Protein AF-A0A931ZH67-F1 (afdb_monomer_lite)

Structure (mmCIF, N/CA/C/O backbone):
data_AF-A0A931ZH67-F1
#
_entry.id   AF-A0A931ZH67-F1
#
loop_
_atom_site.group_PDB
_atom_site.id
_atom_site.type_symbol
_atom_site.label_atom_id
_atom_site.label_alt_id
_atom_site.label_comp_id
_atom_site.label_asym_id
_atom_site.label_entity_id
_atom_site.label_seq_id
_atom_site.pdbx_PDB_ins_code
_atom_site.Cartn_x
_atom_site.Cartn_y
_atom_site.Cartn_z
_atom_site.occupancy
_atom_site.B_iso_or_equiv
_atom_site.auth_seq_id
_atom_site.auth_comp_id
_atom_site.auth_asym_id
_atom_site.auth_atom_id
_atom_site.pdbx_PDB_model_num
ATOM 1 N N . MET A 1 1 ? 12.363 -2.442 8.632 1.00 81.88 1 MET A N 1
ATOM 2 C CA . MET A 1 1 ? 11.719 -1.123 8.415 1.00 81.88 1 MET A CA 1
ATOM 3 C C . MET A 1 1 ? 10.252 -1.232 7.989 1.00 81.88 1 MET A C 1
ATOM 5 O O . MET A 1 1 ? 9.414 -0.692 8.689 1.00 81.88 1 MET A O 1
ATOM 9 N N . LYS A 1 2 ? 9.909 -1.964 6.915 1.00 88.44 2 LYS A N 1
ATOM 10 C CA . LYS A 1 2 ? 8.530 -2.046 6.377 1.00 88.44 2 LYS A CA 1
ATOM 11 C C . LYS A 1 2 ? 7.500 -2.608 7.374 1.00 88.44 2 LYS A C 1
ATOM 13 O O . LYS A 1 2 ? 6.485 -1.974 7.608 1.00 88.44 2 LYS A O 1
ATOM 18 N N . ARG A 1 3 ? 7.806 -3.735 8.035 1.00 91.50 3 ARG A N 1
ATOM 19 C CA . ARG A 1 3 ? 6.958 -4.314 9.104 1.00 91.50 3 ARG A CA 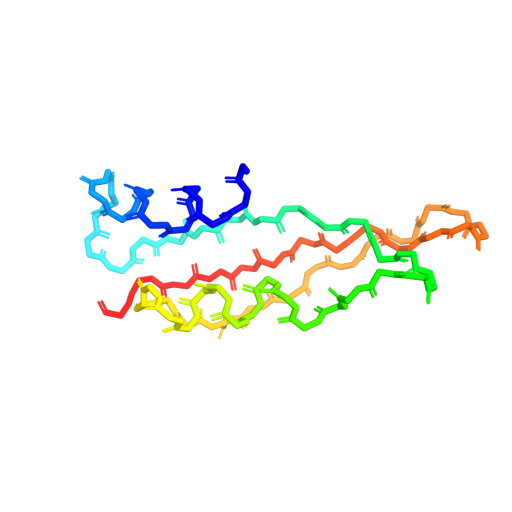1
ATOM 20 C C . ARG A 1 3 ? 6.663 -3.317 10.226 1.00 91.50 3 ARG A C 1
ATOM 22 O O . ARG A 1 3 ? 5.521 -3.171 10.623 1.00 91.50 3 ARG A O 1
ATOM 29 N N . LYS A 1 4 ? 7.697 -2.607 10.689 1.00 92.44 4 LYS A N 1
ATOM 30 C CA . LYS A 1 4 ? 7.582 -1.588 11.739 1.00 92.44 4 LYS A CA 1
ATOM 31 C C . LYS A 1 4 ? 6.659 -0.444 11.310 1.00 92.44 4 LYS A C 1
ATOM 33 O O . LYS A 1 4 ? 5.793 -0.056 12.073 1.00 92.44 4 LYS A O 1
ATOM 38 N N . PHE A 1 5 ? 6.801 0.034 10.070 1.00 94.19 5 PHE A N 1
ATOM 39 C CA . PHE A 1 5 ? 5.922 1.066 9.519 1.00 94.19 5 PHE A CA 1
ATOM 40 C C . PHE A 1 5 ? 4.446 0.652 9.577 1.00 94.19 5 PHE A C 1
ATOM 42 O O . PHE A 1 5 ? 3.655 1.361 10.189 1.00 94.19 5 PHE A O 1
ATOM 49 N N . PHE A 1 6 ? 4.087 -0.504 9.005 1.00 94.25 6 PHE A N 1
ATOM 50 C CA . PHE A 1 6 ? 2.695 -0.969 9.015 1.00 94.25 6 PHE A CA 1
ATOM 51 C C . PHE A 1 6 ? 2.189 -1.291 10.431 1.00 94.25 6 PHE A C 1
ATOM 53 O O . PHE A 1 6 ? 1.018 -1.077 10.701 1.00 94.25 6 PHE A O 1
ATOM 60 N N . GLY A 1 7 ? 3.053 -1.733 11.349 1.00 94.25 7 GLY A N 1
ATOM 61 C CA . GLY A 1 7 ? 2.661 -1.997 12.738 1.00 94.25 7 GLY A CA 1
ATOM 62 C C . GLY A 1 7 ? 2.419 -0.752 13.592 1.00 94.25 7 GLY A C 1
ATOM 63 O O . GLY A 1 7 ? 1.632 -0.803 14.531 1.00 94.25 7 GLY A O 1
ATOM 64 N N . GLU A 1 8 ? 3.082 0.365 13.293 1.00 95.19 8 GLU A N 1
ATOM 65 C CA . GLU A 1 8 ? 3.062 1.549 14.165 1.00 95.19 8 GLU A CA 1
ATOM 66 C C . GLU A 1 8 ? 2.235 2.706 13.602 1.00 95.19 8 GLU A C 1
ATOM 68 O O . GLU A 1 8 ? 1.670 3.482 14.373 1.00 95.19 8 GLU A O 1
ATOM 73 N N . VAL A 1 9 ? 2.127 2.833 12.273 1.00 94.12 9 VAL A N 1
ATOM 74 C CA . VAL A 1 9 ? 1.481 3.999 11.646 1.00 94.12 9 VAL A CA 1
ATOM 75 C C . VAL A 1 9 ? 0.023 4.158 12.084 1.00 94.12 9 VAL A C 1
ATOM 77 O O . VAL A 1 9 ? -0.435 5.283 12.266 1.00 94.12 9 VAL A O 1
ATOM 80 N N . GLY A 1 10 ? -0.678 3.053 12.353 1.00 91.06 10 GLY A N 1
ATOM 81 C CA . GLY A 1 10 ? -2.075 3.050 12.795 1.00 91.06 10 GLY A CA 1
ATOM 82 C C . GLY A 1 10 ? -2.337 3.855 14.066 1.00 91.06 10 GLY A C 1
ATOM 83 O O . GLY A 1 10 ? -3.389 4.478 14.167 1.00 91.06 10 GLY A O 1
ATOM 84 N N . ALA A 1 11 ? -1.371 3.931 14.987 1.00 93.00 11 ALA A N 1
ATOM 85 C CA . ALA A 1 11 ? -1.508 4.700 16.228 1.00 93.00 11 ALA A CA 1
ATOM 86 C C . ALA A 1 11 ? -1.618 6.221 15.998 1.00 93.00 11 ALA A C 1
ATOM 88 O O . ALA A 1 11 ? -2.034 6.955 16.893 1.00 93.00 11 ALA A O 1
ATOM 89 N N . TYR A 1 12 ? -1.258 6.696 14.803 1.00 94.06 12 TYR A N 1
ATOM 90 C CA . TYR A 1 12 ? -1.256 8.112 14.432 1.00 94.06 12 TYR A CA 1
ATOM 91 C C . TYR A 1 12 ? -2.400 8.485 13.480 1.00 94.06 12 TYR A C 1
ATOM 93 O O . TYR A 1 12 ? -2.525 9.646 13.081 1.00 94.06 12 TYR A O 1
ATOM 101 N N . LEU A 1 13 ? -3.225 7.515 13.082 1.00 92.81 13 LEU A N 1
ATOM 102 C CA . LEU A 1 13 ? -4.257 7.698 12.071 1.00 92.81 13 LEU A CA 1
ATOM 103 C C . LEU A 1 13 ? -5.632 7.918 12.702 1.00 92.81 13 LEU A C 1
ATOM 105 O O . LEU A 1 13 ? -6.017 7.275 13.673 1.00 92.81 13 LEU A O 1
ATOM 109 N N . LYS A 1 14 ? -6.403 8.829 12.105 1.00 91.31 14 LYS A N 1
ATOM 110 C CA . LYS A 1 14 ? -7.832 8.970 12.408 1.00 91.31 14 LYS A CA 1
ATOM 111 C C . LYS A 1 14 ? -8.612 7.784 11.817 1.00 91.31 14 LYS A C 1
ATOM 113 O O . LYS A 1 14 ? -8.149 7.188 10.840 1.00 91.31 14 LYS A O 1
ATOM 118 N N . PRO A 1 15 ? -9.820 7.486 12.327 1.00 87.38 15 PRO A N 1
ATOM 119 C CA . PRO A 1 15 ? -10.722 6.542 11.669 1.00 87.38 15 PRO A CA 1
ATOM 120 C C . PRO A 1 15 ? -10.905 6.888 10.182 1.00 87.38 15 PRO A C 1
ATOM 122 O O . PRO A 1 15 ? -11.029 8.066 9.837 1.00 87.38 15 PRO A O 1
ATOM 125 N N . ASN A 1 16 ? -10.915 5.874 9.309 1.00 87.94 16 ASN A N 1
ATOM 126 C CA . ASN A 1 16 ? -10.992 6.004 7.843 1.00 87.94 16 ASN A CA 1
ATOM 127 C C . ASN A 1 16 ? -9.834 6.764 7.164 1.00 87.94 16 ASN A C 1
ATOM 129 O O . ASN A 1 16 ? -9.951 7.140 5.992 1.00 87.94 16 ASN A O 1
ATOM 133 N N . ALA A 1 17 ? -8.719 7.014 7.858 1.00 94.88 17 ALA A N 1
ATOM 134 C CA . ALA A 1 17 ? -7.560 7.639 7.232 1.00 94.88 17 ALA A CA 1
ATOM 135 C C . ALA A 1 17 ? -6.966 6.756 6.122 1.00 94.88 17 ALA A C 1
ATOM 137 O O . ALA A 1 17 ? -7.145 5.535 6.092 1.00 94.88 17 ALA A O 1
ATOM 138 N N . ARG A 1 18 ? -6.236 7.407 5.213 1.00 96.12 18 ARG A N 1
ATOM 139 C CA . ARG A 1 18 ? -5.568 6.773 4.075 1.00 96.12 18 ARG A CA 1
ATOM 140 C C . ARG A 1 18 ? -4.055 6.807 4.254 1.00 96.12 18 ARG A C 1
ATOM 142 O O . ARG A 1 18 ? -3.506 7.820 4.684 1.00 96.12 18 ARG A O 1
ATOM 149 N N . ILE A 1 19 ? -3.398 5.716 3.886 1.00 95.44 19 ILE A N 1
ATOM 150 C CA . ILE A 1 19 ? -1.943 5.578 3.826 1.00 95.44 19 ILE A CA 1
ATOM 151 C C . ILE A 1 19 ? -1.551 5.498 2.355 1.00 95.44 19 ILE A C 1
ATOM 153 O O . ILE A 1 19 ? -2.122 4.702 1.614 1.00 95.44 19 ILE A O 1
ATOM 157 N N . TYR A 1 20 ? -0.546 6.275 1.957 1.00 96.38 20 TYR A N 1
ATOM 158 C CA . TYR A 1 20 ? 0.079 6.178 0.640 1.00 96.38 20 TYR A CA 1
ATOM 159 C C . TYR A 1 20 ? 1.487 5.619 0.803 1.00 96.38 20 TYR A C 1
ATOM 161 O O . TYR A 1 20 ? 2.315 6.207 1.503 1.00 96.38 20 TYR A O 1
ATOM 169 N N . PHE A 1 21 ? 1.755 4.475 0.181 1.00 95.62 21 PHE A N 1
ATOM 170 C CA . PHE A 1 21 ? 3.014 3.756 0.332 1.00 95.62 21 PHE A CA 1
ATOM 171 C C . PHE A 1 21 ? 3.675 3.527 -1.025 1.00 95.62 21 PHE A C 1
ATOM 173 O O . PHE A 1 21 ? 3.108 2.873 -1.897 1.00 95.62 21 PHE A O 1
ATOM 180 N N . GLY A 1 22 ? 4.879 4.074 -1.194 1.00 94.94 22 GLY A N 1
ATOM 181 C CA . GLY A 1 22 ? 5.670 3.920 -2.412 1.00 94.94 22 GLY A CA 1
ATOM 182 C C . GLY A 1 22 ? 6.393 2.575 -2.476 1.00 94.94 22 GLY A C 1
ATOM 183 O O . GLY A 1 22 ? 6.974 2.117 -1.487 1.00 94.94 22 GLY A O 1
ATOM 184 N N . TRP A 1 23 ? 6.400 1.972 -3.659 1.00 94.62 23 TRP A N 1
ATOM 185 C CA . TRP A 1 23 ? 7.027 0.691 -3.941 1.00 94.62 23 TRP A CA 1
ATOM 186 C C . TRP A 1 23 ? 7.700 0.699 -5.305 1.00 94.62 23 TRP A C 1
ATOM 188 O O . TRP A 1 23 ? 7.071 0.968 -6.321 1.00 94.62 23 TRP A O 1
ATOM 198 N N . ALA A 1 24 ? 8.987 0.380 -5.336 1.00 92.88 24 ALA A N 1
ATOM 199 C CA . ALA A 1 24 ? 9.677 0.135 -6.589 1.00 92.88 24 ALA A CA 1
ATOM 200 C C . ALA A 1 24 ? 9.507 -1.345 -6.951 1.00 92.88 24 ALA A C 1
ATOM 202 O O . ALA A 1 24 ? 10.005 -2.223 -6.248 1.00 92.88 24 ALA A O 1
ATOM 203 N N . ASN A 1 25 ? 8.755 -1.601 -8.016 1.00 89.50 25 ASN A N 1
ATOM 204 C CA . ASN A 1 25 ? 8.461 -2.929 -8.530 1.00 89.50 25 ASN A CA 1
ATOM 205 C C . ASN A 1 25 ? 9.578 -3.372 -9.486 1.00 89.50 25 ASN A C 1
ATOM 207 O O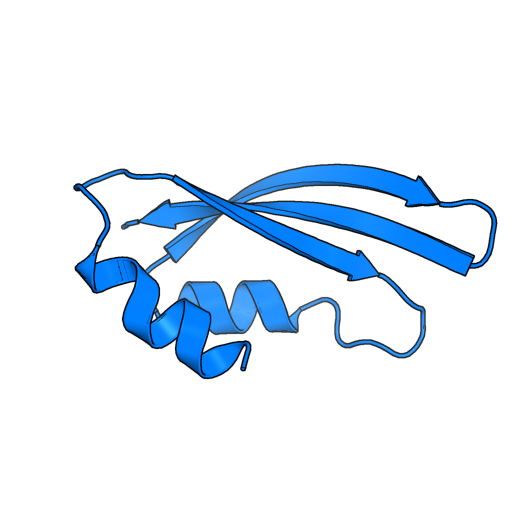 . ASN A 1 25 ? 9.502 -3.139 -10.696 1.00 89.50 25 ASN A O 1
ATOM 211 N N . PHE A 1 26 ? 10.636 -3.936 -8.904 1.00 89.50 26 PHE A N 1
ATOM 212 C CA . PHE A 1 26 ? 11.712 -4.625 -9.615 1.00 89.50 26 PHE A CA 1
ATOM 213 C C . PHE A 1 26 ? 11.371 -6.112 -9.784 1.00 89.50 26 PHE A C 1
ATOM 215 O O . PHE A 1 26 ? 10.625 -6.675 -8.983 1.00 89.50 26 PHE A O 1
ATOM 222 N N . ALA A 1 27 ? 11.949 -6.763 -10.796 1.00 85.00 27 ALA A N 1
ATOM 223 C CA . ALA A 1 27 ? 11.665 -8.165 -11.126 1.00 85.00 27 ALA A CA 1
ATOM 224 C C . ALA A 1 27 ? 12.028 -9.173 -10.014 1.00 85.00 27 ALA A C 1
ATOM 226 O O . ALA A 1 27 ? 11.508 -10.286 -10.000 1.00 85.00 27 ALA A O 1
ATOM 227 N N . ASP A 1 28 ? 12.919 -8.798 -9.096 1.00 86.19 28 ASP A N 1
ATOM 228 C CA . ASP A 1 28 ? 13.441 -9.625 -8.005 1.00 86.19 28 ASP A CA 1
ATOM 229 C C . ASP A 1 28 ? 12.793 -9.330 -6.639 1.00 86.19 28 ASP A C 1
ATOM 231 O O . ASP A 1 28 ? 13.178 -9.920 -5.625 1.00 86.19 28 ASP A O 1
ATOM 235 N N . ILE A 1 29 ? 11.801 -8.435 -6.589 1.00 89.00 29 ILE A N 1
ATOM 236 C CA . ILE A 1 29 ? 11.130 -8.039 -5.350 1.00 89.00 29 ILE A CA 1
ATOM 237 C C . ILE A 1 29 ? 9.764 -8.716 -5.224 1.00 89.00 29 ILE A C 1
ATOM 239 O O . ILE A 1 29 ? 8.980 -8.779 -6.164 1.00 89.00 29 ILE A O 1
ATOM 243 N N . ASP A 1 30 ? 9.446 -9.155 -4.005 1.00 90.38 30 ASP A N 1
ATOM 244 C CA . ASP A 1 30 ? 8.107 -9.617 -3.638 1.00 90.38 30 ASP A CA 1
ATOM 245 C C . ASP A 1 30 ? 7.094 -8.460 -3.716 1.00 90.38 30 ASP A C 1
ATOM 247 O O . ASP A 1 30 ? 7.012 -7.608 -2.822 1.00 90.38 30 ASP A O 1
ATOM 251 N N . VAL A 1 31 ? 6.328 -8.431 -4.805 1.00 89.81 31 VAL A N 1
ATOM 252 C CA . VAL A 1 31 ? 5.292 -7.426 -5.074 1.00 89.81 31 VAL A CA 1
ATOM 253 C C . VAL A 1 31 ? 4.095 -7.527 -4.132 1.00 89.81 31 VAL A C 1
ATOM 255 O O . VAL A 1 31 ? 3.396 -6.531 -3.949 1.00 89.81 31 VAL A O 1
ATOM 258 N N . ASP A 1 32 ? 3.887 -8.679 -3.491 1.00 93.38 32 ASP A N 1
ATOM 259 C CA . ASP A 1 32 ? 2.743 -8.928 -2.612 1.00 93.38 32 ASP A CA 1
ATOM 260 C C . ASP A 1 32 ? 3.021 -8.509 -1.161 1.00 93.38 32 ASP A C 1
ATOM 262 O O . ASP A 1 32 ? 2.095 -8.297 -0.366 1.00 93.38 32 ASP A O 1
ATOM 266 N N . LEU A 1 33 ? 4.298 -8.323 -0.803 1.00 94.12 33 LEU A N 1
ATOM 267 C CA . LEU A 1 33 ? 4.716 -7.966 0.551 1.00 94.12 33 LEU A CA 1
ATOM 268 C C . LEU A 1 33 ? 3.983 -6.733 1.122 1.00 94.12 33 LEU A C 1
ATOM 270 O O . LEU A 1 33 ? 3.545 -6.806 2.274 1.00 94.12 33 LEU A O 1
ATOM 274 N N . PRO A 1 34 ? 3.803 -5.610 0.395 1.00 94.31 34 PRO A N 1
ATOM 275 C CA . PRO A 1 34 ? 3.071 -4.452 0.914 1.00 94.31 34 PRO A CA 1
ATOM 276 C C . PRO A 1 34 ? 1.617 -4.776 1.270 1.00 94.31 34 PRO A C 1
ATOM 278 O O . PRO A 1 34 ? 1.136 -4.336 2.310 1.00 94.31 34 PRO A O 1
ATOM 281 N N . PHE A 1 35 ? 0.939 -5.588 0.457 1.00 95.88 35 PHE A N 1
ATOM 282 C CA . PHE A 1 35 ? -0.453 -5.985 0.684 1.00 95.88 35 PHE A CA 1
ATOM 283 C C . PHE A 1 35 ? -0.581 -6.916 1.885 1.00 95.88 35 PHE A C 1
ATOM 285 O O . PHE A 1 35 ? -1.469 -6.732 2.718 1.00 95.88 35 PHE A O 1
ATOM 292 N N . LYS A 1 36 ? 0.344 -7.876 2.016 1.00 96.62 36 LYS A N 1
ATOM 293 C CA . LYS A 1 36 ? 0.400 -8.775 3.172 1.00 96.62 36 LYS A CA 1
ATOM 294 C C . LYS A 1 36 ? 0.595 -7.996 4.471 1.00 96.62 36 LYS A C 1
ATOM 296 O O . LYS A 1 36 ? -0.171 -8.176 5.413 1.00 96.62 36 LYS A O 1
ATOM 301 N N . LEU A 1 37 ? 1.580 -7.096 4.503 1.00 96.00 37 LEU A N 1
ATOM 302 C CA . LEU A 1 37 ? 1.845 -6.268 5.682 1.00 96.00 37 LEU A CA 1
ATOM 303 C C . LEU A 1 37 ? 0.680 -5.330 5.995 1.00 96.00 37 LEU A C 1
ATOM 305 O O . LEU A 1 37 ? 0.367 -5.126 7.165 1.00 96.00 37 LEU A O 1
ATOM 309 N N . ALA A 1 38 ? 0.023 -4.784 4.972 1.00 95.88 38 ALA A N 1
ATOM 310 C CA . ALA A 1 38 ? -1.155 -3.956 5.164 1.00 95.88 38 ALA A CA 1
ATOM 311 C C . ALA A 1 38 ? -2.311 -4.750 5.801 1.00 95.88 38 ALA A C 1
ATOM 313 O O . ALA A 1 38 ? -2.877 -4.324 6.809 1.00 95.88 38 ALA A O 1
ATOM 314 N N . GLY A 1 39 ? -2.603 -5.940 5.265 1.00 96.00 39 GLY A N 1
ATOM 315 C CA . GLY A 1 39 ? -3.666 -6.817 5.758 1.00 96.00 39 GLY A CA 1
ATOM 316 C C . GLY A 1 39 ? -3.432 -7.321 7.184 1.00 96.00 39 GLY A C 1
ATOM 317 O O . GLY A 1 39 ? -4.363 -7.305 7.989 1.00 96.00 39 GLY A O 1
ATOM 318 N N . GLU A 1 40 ? -2.190 -7.695 7.518 1.00 96.19 40 GLU A N 1
ATOM 319 C CA . GLU A 1 40 ? -1.779 -8.105 8.873 1.00 96.19 40 GLU A CA 1
ATOM 320 C C . GLU A 1 40 ? -2.000 -6.998 9.925 1.00 96.19 40 GLU A C 1
ATOM 322 O O . GLU A 1 40 ? -2.141 -7.306 11.105 1.00 96.19 40 GLU A O 1
ATOM 327 N N . ASN A 1 41 ? -2.066 -5.726 9.508 1.00 95.75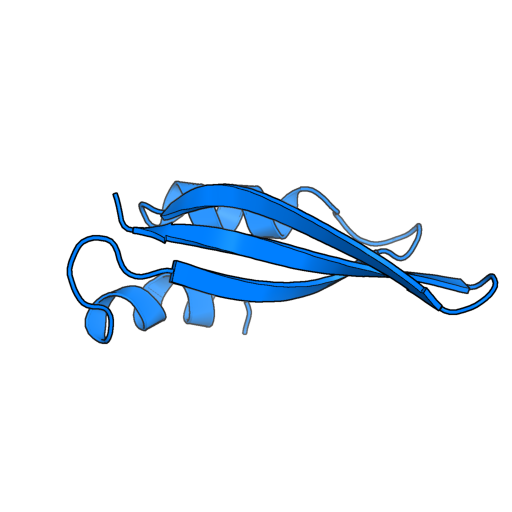 41 ASN A N 1
ATOM 328 C CA . ASN A 1 41 ? -2.185 -4.563 10.397 1.00 95.75 41 ASN A CA 1
ATOM 329 C C . ASN A 1 41 ? -3.524 -3.819 10.262 1.00 95.75 41 ASN A C 1
ATOM 331 O O . ASN A 1 41 ? -3.640 -2.658 10.646 1.00 95.75 41 ASN A O 1
ATOM 335 N N . GLY A 1 42 ? -4.556 -4.486 9.736 1.00 94.31 42 GLY A N 1
ATOM 336 C CA . GLY A 1 42 ? -5.911 -3.929 9.713 1.00 94.31 42 GLY A CA 1
ATOM 337 C C . GLY A 1 42 ? -6.130 -2.843 8.660 1.00 94.31 42 GLY A C 1
ATOM 338 O O . GLY A 1 42 ? -7.068 -2.059 8.783 1.00 94.31 42 GLY A O 1
ATOM 339 N N . TYR A 1 43 ? -5.309 -2.806 7.611 1.00 96.06 43 TYR A N 1
ATOM 340 C CA . TYR A 1 43 ? -5.536 -1.934 6.466 1.00 96.06 43 TYR A CA 1
ATOM 341 C C . TYR A 1 43 ? -6.116 -2.718 5.292 1.00 96.06 43 TYR A C 1
ATOM 343 O O . TYR A 1 43 ? -5.806 -3.893 5.077 1.00 96.06 43 TYR A O 1
ATOM 351 N N . GLU A 1 44 ? -6.971 -2.066 4.519 1.00 95.81 44 GLU A N 1
ATOM 352 C CA . GLU A 1 44 ? -7.489 -2.596 3.263 1.00 95.81 44 GLU A CA 1
ATOM 353 C C . GLU A 1 44 ? -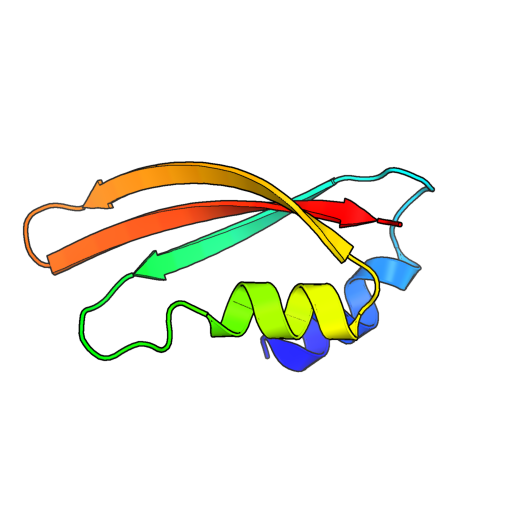6.878 -1.854 2.078 1.00 95.81 44 GLU A C 1
ATOM 355 O O . GLU A 1 44 ? -6.646 -0.647 2.137 1.00 95.81 44 GLU A O 1
ATOM 360 N N . PHE A 1 45 ? -6.607 -2.580 0.999 1.00 96.94 45 PHE A N 1
ATOM 361 C CA . PHE A 1 45 ? -6.159 -1.984 -0.252 1.00 96.94 45 PHE A CA 1
ATOM 362 C C . PHE A 1 45 ? -7.313 -1.242 -0.932 1.00 96.94 45 PHE A C 1
ATOM 364 O O . PHE A 1 45 ? -8.412 -1.780 -1.051 1.00 96.94 45 PHE A O 1
ATOM 371 N N . VAL A 1 46 ? -7.044 -0.020 -1.392 1.00 97.44 46 VAL A N 1
ATOM 372 C CA . VAL A 1 46 ? -8.026 0.841 -2.062 1.00 97.44 46 VAL A CA 1
ATOM 373 C C . VAL A 1 46 ? -7.675 1.019 -3.531 1.00 97.44 46 VAL A C 1
ATOM 375 O O . VAL A 1 46 ? -8.518 0.794 -4.396 1.00 97.44 46 VAL A O 1
ATOM 378 N N . ASN A 1 47 ? -6.448 1.456 -3.822 1.00 97.75 47 ASN A N 1
ATOM 379 C CA . ASN A 1 47 ? -6.045 1.800 -5.180 1.00 97.75 47 ASN A CA 1
ATOM 380 C C . ASN A 1 47 ? -4.527 1.697 -5.382 1.00 97.75 47 ASN A C 1
ATOM 382 O O . ASN A 1 47 ? -3.751 1.710 -4.425 1.00 97.75 47 ASN A O 1
ATOM 386 N N . LYS A 1 48 ? -4.102 1.627 -6.645 1.00 96.88 48 LYS A N 1
ATOM 387 C CA . LYS A 1 48 ? -2.698 1.644 -7.063 1.00 96.88 48 LYS A CA 1
ATOM 388 C C . LYS A 1 48 ? -2.486 2.695 -8.144 1.00 96.88 48 LYS A C 1
ATOM 390 O O . LYS A 1 48 ? -3.155 2.673 -9.174 1.00 96.88 48 LYS A O 1
ATOM 395 N N . PHE A 1 49 ? -1.496 3.554 -7.940 1.00 96.25 49 PHE A N 1
ATOM 396 C CA . PHE A 1 49 ? -1.018 4.498 -8.944 1.00 96.25 49 PHE A CA 1
ATOM 397 C C . PHE A 1 49 ? 0.351 4.048 -9.432 1.00 96.25 49 PHE A C 1
ATOM 399 O O . PHE A 1 49 ? 1.263 3.901 -8.627 1.00 96.25 49 PHE A O 1
ATOM 406 N N . SER A 1 50 ? 0.508 3.850 -10.735 1.00 95.50 50 SER A N 1
ATOM 407 C CA . SER A 1 50 ? 1.752 3.341 -11.314 1.00 95.50 50 SER A CA 1
ATOM 408 C C . SER A 1 50 ? 2.416 4.407 -12.175 1.00 95.50 50 SER A C 1
ATOM 410 O O . SER A 1 50 ? 1.769 5.024 -13.024 1.00 95.50 50 SER A O 1
ATOM 412 N N . LYS A 1 51 ? 3.721 4.604 -11.982 1.00 94.31 51 LYS A N 1
ATOM 413 C CA . LYS A 1 51 ? 4.559 5.444 -12.837 1.00 94.31 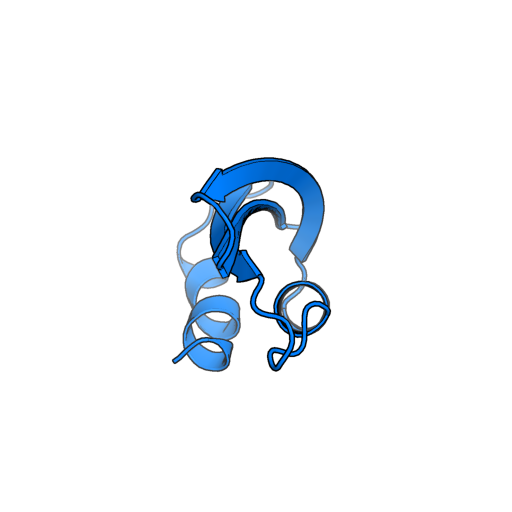51 LYS A CA 1
ATOM 414 C C . LYS A 1 51 ? 5.771 4.637 -13.314 1.00 94.31 51 LYS A C 1
ATOM 416 O O . LYS A 1 51 ? 6.660 4.366 -12.504 1.00 94.31 51 LYS A O 1
ATOM 421 N N . PRO A 1 52 ? 5.835 4.264 -14.603 1.00 91.69 52 PRO A N 1
ATOM 422 C CA . PRO A 1 52 ? 7.014 3.614 -15.168 1.00 91.69 52 PRO A CA 1
ATOM 423 C C . PRO A 1 52 ? 8.257 4.498 -14.999 1.00 91.69 52 PRO A C 1
ATOM 425 O O . PRO A 1 52 ? 8.188 5.707 -15.237 1.00 91.69 52 PRO A O 1
ATOM 428 N N . GLN A 1 53 ? 9.383 3.910 -14.591 1.00 88.88 53 GLN A N 1
ATOM 429 C CA . GLN A 1 53 ? 10.675 4.592 -14.455 1.00 88.88 53 GLN A CA 1
ATOM 430 C C . GLN A 1 53 ? 11.676 3.989 -15.445 1.00 88.88 53 GLN A C 1
ATOM 432 O O . GLN A 1 53 ? 12.616 3.293 -15.073 1.00 88.88 53 GLN A O 1
ATOM 437 N N . GLY A 1 54 ? 11.448 4.240 -16.737 1.00 84.44 54 GLY A N 1
ATOM 438 C CA . GLY A 1 54 ? 12.276 3.678 -17.805 1.00 84.44 54 GLY A CA 1
ATOM 439 C C . GLY A 1 54 ? 12.074 2.169 -17.963 1.00 84.44 54 GLY A C 1
ATOM 440 O O . GLY A 1 54 ? 10.938 1.699 -17.955 1.00 84.44 54 GLY A O 1
ATOM 441 N N . ILE A 1 55 ? 13.173 1.435 -18.153 1.00 79.75 55 ILE A N 1
ATOM 442 C CA . ILE A 1 55 ? 13.170 -0.010 -18.448 1.00 79.75 55 ILE A CA 1
ATOM 443 C C . ILE A 1 55 ? 13.288 -0.847 -17.159 1.00 79.75 55 ILE A C 1
ATOM 445 O O . ILE A 1 55 ? 12.906 -2.013 -17.144 1.00 79.75 55 ILE A O 1
ATOM 449 N N . ASP A 1 56 ? 13.773 -0.252 -16.067 1.00 84.56 56 ASP A N 1
ATOM 450 C CA . ASP A 1 56 ? 14.297 -1.015 -14.928 1.00 84.56 56 ASP A CA 1
ATOM 451 C C . ASP A 1 56 ? 13.240 -1.366 -13.875 1.00 84.56 56 ASP A C 1
ATOM 453 O O . ASP A 1 56 ? 13.314 -2.425 -13.254 1.00 84.56 56 ASP A O 1
ATOM 457 N N . PHE A 1 57 ? 12.252 -0.491 -13.652 1.00 90.31 57 PHE A N 1
ATOM 458 C CA . PHE A 1 57 ? 11.159 -0.752 -12.713 1.00 90.31 57 PHE A CA 1
ATOM 459 C C . PHE A 1 57 ? 9.949 0.158 -12.937 1.00 90.31 57 PHE A C 1
ATOM 461 O O . PHE A 1 57 ? 10.014 1.215 -13.572 1.00 90.31 57 PHE A O 1
ATOM 468 N N . THR A 1 58 ? 8.822 -0.236 -12.346 1.00 92.62 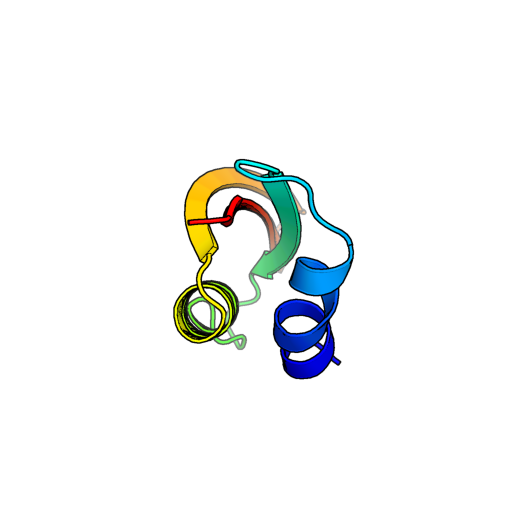58 THR A N 1
ATOM 469 C CA . THR A 1 58 ? 7.663 0.648 -12.169 1.00 92.62 58 THR A CA 1
ATOM 470 C C . THR A 1 58 ? 7.615 1.134 -10.729 1.00 92.62 58 THR A C 1
ATOM 472 O O . THR A 1 58 ? 7.751 0.343 -9.799 1.00 92.62 58 THR A O 1
ATOM 475 N N . PHE A 1 59 ? 7.430 2.436 -10.522 1.00 94.31 59 PHE A N 1
ATOM 476 C CA . PHE A 1 59 ? 7.159 2.972 -9.195 1.00 94.31 59 PHE A CA 1
ATOM 477 C C . PHE A 1 59 ? 5.651 2.969 -8.948 1.00 94.31 59 PHE A C 1
ATOM 479 O O . PHE A 1 59 ? 4.911 3.740 -9.563 1.00 94.31 59 PHE A O 1
ATOM 486 N N . ASP A 1 60 ? 5.209 2.091 -8.059 1.00 95.12 60 ASP A N 1
ATOM 487 C CA . ASP A 1 60 ? 3.831 1.984 -7.611 1.00 95.12 60 ASP A CA 1
ATOM 488 C C . ASP A 1 60 ? 3.626 2.794 -6.324 1.00 95.12 60 ASP A C 1
ATOM 490 O O . ASP A 1 60 ? 4.475 2.828 -5.434 1.00 95.12 60 ASP A O 1
ATOM 494 N N . VAL A 1 61 ? 2.474 3.441 -6.204 1.00 96.62 61 VAL A N 1
ATOM 495 C CA . VAL A 1 61 ? 1.972 4.013 -4.957 1.00 96.62 61 VAL A CA 1
ATOM 496 C C . VAL A 1 61 ? 0.700 3.268 -4.608 1.00 96.62 61 VAL A C 1
ATOM 498 O O . VAL A 1 61 ? -0.294 3.348 -5.331 1.00 96.62 61 VAL A O 1
ATOM 501 N N . PHE A 1 62 ? 0.737 2.547 -3.496 1.00 97.12 62 PHE A N 1
ATOM 502 C CA . PHE A 1 62 ? -0.422 1.852 -2.963 1.00 97.12 62 PHE A CA 1
ATOM 503 C C . PHE A 1 62 ? -1.162 2.751 -1.987 1.00 97.12 62 PHE A C 1
ATOM 505 O O . PHE A 1 62 ? -0.563 3.333 -1.080 1.00 97.12 62 PHE A O 1
ATOM 512 N N . GLU A 1 63 ? -2.468 2.835 -2.176 1.00 97.81 63 GLU A N 1
ATOM 513 C CA . GLU A 1 63 ? -3.389 3.465 -1.253 1.00 97.81 63 GLU A CA 1
ATOM 514 C C . GLU A 1 63 ? -4.042 2.390 -0.386 1.00 97.81 63 GLU A C 1
ATOM 516 O O . GLU A 1 63 ? -4.668 1.458 -0.899 1.00 97.81 63 GLU A O 1
ATOM 521 N N . PHE A 1 64 ? -3.921 2.547 0.929 1.00 97.31 64 PHE A N 1
ATOM 522 C CA . PHE A 1 64 ? -4.596 1.710 1.913 1.00 97.31 64 PHE A CA 1
ATOM 523 C C . PHE A 1 64 ? -5.510 2.550 2.802 1.00 97.31 64 PHE A C 1
ATOM 525 O O . PHE A 1 64 ? -5.189 3.700 3.102 1.00 97.31 64 PHE A O 1
ATOM 532 N N . ARG A 1 65 ? -6.618 1.976 3.272 1.00 96.38 65 ARG A N 1
ATOM 533 C CA . ARG A 1 65 ? -7.523 2.597 4.250 1.00 96.38 65 ARG A CA 1
ATOM 534 C C . ARG A 1 65 ? -7.509 1.812 5.559 1.00 96.38 65 ARG A C 1
ATOM 536 O O . ARG A 1 65 ? -7.410 0.588 5.549 1.00 96.38 65 ARG A O 1
ATOM 543 N N . VAL A 1 66 ? -7.587 2.524 6.680 1.00 92.56 66 VAL A N 1
ATOM 544 C CA . VAL A 1 66 ? -7.789 1.922 8.009 1.00 92.56 66 VAL A CA 1
ATOM 545 C C . VAL A 1 66 ? -9.194 1.331 8.088 1.00 92.56 66 VAL A C 1
ATOM 547 O O . VAL A 1 66 ? -10.150 2.053 7.799 1.00 92.56 66 VAL A O 1
ATOM 550 N N . LYS A 1 67 ? -9.292 0.044 8.446 1.00 84.56 67 LYS A N 1
ATOM 551 C CA . LYS A 1 67 ? -10.572 -0.630 8.706 1.00 84.56 67 LYS A CA 1
ATOM 552 C C . LYS A 1 67 ? -11.277 -0.078 9.944 1.00 84.56 67 LYS A C 1
ATOM 554 O O . LYS A 1 67 ? -10.576 0.371 10.879 1.00 84.56 67 LYS A O 1
#

Radius of gyration: 12.39 Å; chains: 1; bounding box: 25×19×35 Å

Secondary structure (DSSP, 8-state):
-HHHHHHHGGGGPPTT-EEEEEEEE-TTS-TTHHHHHHHHTTEEEEEEEEEEETTTEEEEEEEEEE-

pLDDT: mean 92.89, std 4.09, range [79.75, 97.81]

Sequence (67 aa):
MKRKFFGEVGAYLKPNARIYFGWANFADIDVDLPFKLAGENGYEFVNKFSKPQGIDFTFDVFEFRVK

Foldseek 3Di:
DLLCCLQPVVVVDDAFDKDKDKDWAFPPDDPCVNVVSNVVNQKDWDDKDWDDDPPGTIIIITMITHD